Protein AF-A0A136KR38-F1 (afdb_monomer)

Radius of gyration: 10.47 Å; Cα contacts (8 Å, |Δi|>4): 26; chains: 1; bounding box: 20×21×27 Å

Secondary structure (DSSP, 8-state):
-TTHHHHHHHHHTTS--TTBTTB--TTSPPPHHHHHHHHHHHHT--

pLDDT: mean 90.77, std 3.67, range [76.56, 95.56]

Structure (mmCIF, N/CA/C/O backbone):
data_AF-A0A136KR38-F1
#
_entry.id   AF-A0A136KR38-F1
#
loop_
_atom_site.group_PDB
_atom_site.id
_atom_site.type_symbol
_atom_site.label_atom_id
_atom_site.label_alt_id
_atom_site.lab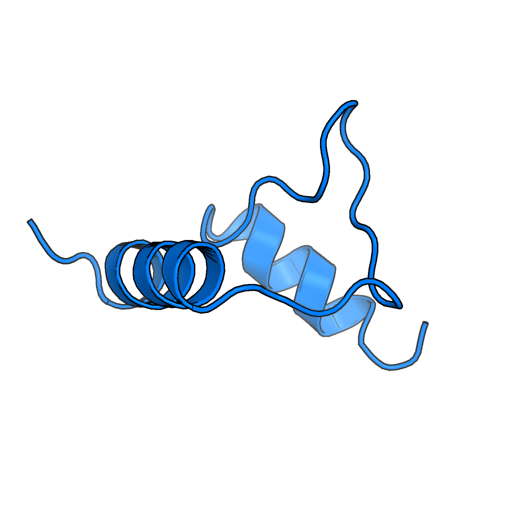el_comp_id
_atom_site.label_asym_id
_atom_site.label_entity_id
_atom_site.label_seq_id
_atom_site.pdbx_PDB_ins_code
_atom_site.Cartn_x
_atom_site.Cartn_y
_atom_site.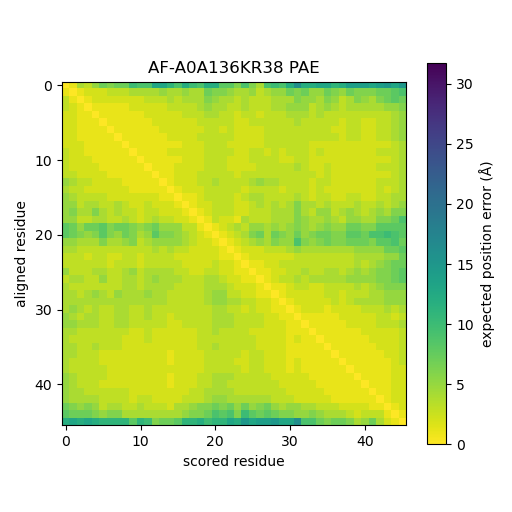Cartn_z
_atom_site.occupancy
_atom_site.B_iso_or_equiv
_atom_site.auth_seq_id
_atom_site.auth_comp_id
_atom_site.auth_asym_id
_atom_site.auth_atom_id
_atom_site.pdbx_PDB_model_num
ATOM 1 N N . HIS A 1 1 ? 3.093 -13.026 -11.894 1.00 76.56 1 HIS A N 1
ATOM 2 C CA . HIS A 1 1 ? 4.332 -12.744 -11.110 1.00 76.56 1 HIS A CA 1
ATOM 3 C C . HIS A 1 1 ? 4.330 -13.672 -9.894 1.00 76.56 1 HIS A C 1
ATOM 5 O O . HIS A 1 1 ? 3.251 -13.999 -9.441 1.00 76.56 1 HIS A O 1
ATOM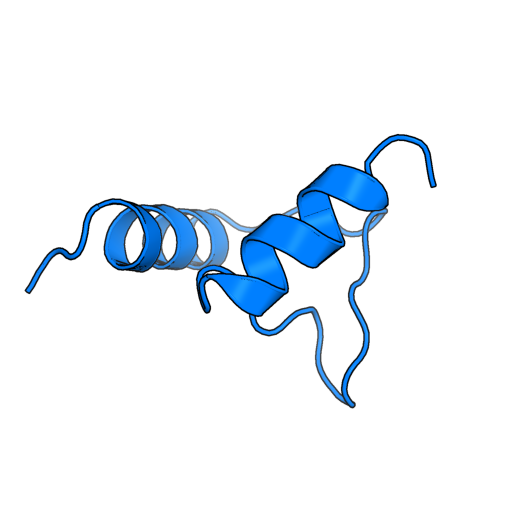 11 N N . TRP A 1 2 ? 5.461 -14.134 -9.343 1.00 87.56 2 TRP A N 1
ATOM 12 C CA . TRP A 1 2 ? 5.413 -15.098 -8.216 1.00 87.56 2 TRP A CA 1
ATOM 13 C C . TRP A 1 2 ? 4.695 -14.543 -6.968 1.00 87.56 2 TRP A C 1
ATOM 15 O O . TRP A 1 2 ? 4.153 -15.301 -6.176 1.00 87.56 2 TRP A O 1
ATOM 25 N N . ALA A 1 3 ? 4.686 -13.215 -6.814 1.00 89.50 3 ALA A N 1
ATOM 26 C CA . ALA A 1 3 ? 4.013 -12.503 -5.727 1.00 89.50 3 ALA A CA 1
ATOM 27 C C . ALA A 1 3 ? 2.585 -12.027 -6.070 1.00 89.50 3 ALA A C 1
ATOM 29 O O . ALA A 1 3 ? 2.031 -11.237 -5.321 1.00 89.50 3 ALA A O 1
ATOM 30 N N . GLU A 1 4 ? 2.021 -12.423 -7.213 1.00 90.56 4 GLU A N 1
ATOM 31 C CA . GLU A 1 4 ? 0.735 -11.911 -7.724 1.00 90.56 4 GLU A CA 1
ATOM 32 C C . GLU A 1 4 ? -0.418 -12.116 -6.742 1.00 90.56 4 GLU A C 1
ATOM 34 O O . GLU A 1 4 ? -1.011 -11.128 -6.320 1.00 90.56 4 GLU A O 1
ATOM 39 N N . ASP A 1 5 ? -0.622 -13.347 -6.269 1.00 93.50 5 ASP A N 1
ATOM 40 C CA . ASP A 1 5 ? -1.664 -13.663 -5.283 1.00 93.50 5 ASP A CA 1
ATOM 41 C C . ASP A 1 5 ? -1.543 -12.791 -4.021 1.00 93.50 5 ASP A C 1
ATOM 43 O O . ASP A 1 5 ? -2.528 -12.288 -3.489 1.00 93.50 5 ASP A O 1
ATOM 47 N N . TRP A 1 6 ? -0.313 -12.556 -3.556 1.00 92.06 6 TRP A N 1
ATOM 48 C CA . TRP A 1 6 ? -0.046 -11.726 -2.380 1.00 92.06 6 TRP A CA 1
ATOM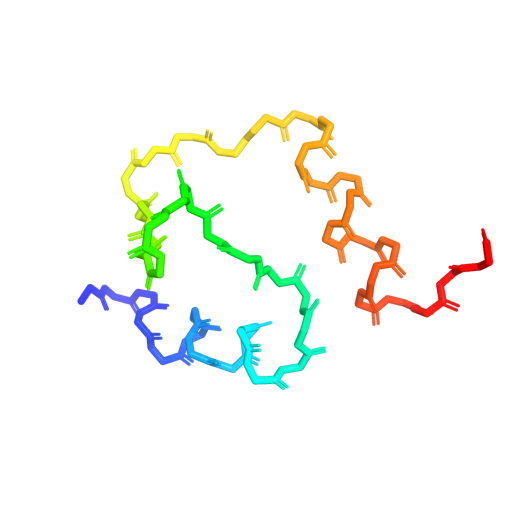 49 C C . TRP A 1 6 ? -0.326 -10.248 -2.645 1.00 92.06 6 TRP A C 1
ATOM 51 O O . TRP A 1 6 ? -0.864 -9.561 -1.785 1.00 92.06 6 TRP A O 1
ATOM 61 N N . ILE A 1 7 ? 0.024 -9.752 -3.831 1.00 91.75 7 ILE A N 1
ATOM 62 C CA . ILE A 1 7 ? -0.228 -8.367 -4.236 1.00 91.75 7 ILE A CA 1
ATOM 63 C C . ILE A 1 7 ? -1.732 -8.101 -4.303 1.00 91.75 7 ILE A C 1
ATOM 65 O O . ILE A 1 7 ? -2.177 -7.054 -3.834 1.00 91.75 7 ILE A O 1
ATOM 69 N N . GLU A 1 8 ? -2.511 -9.041 -4.841 1.00 92.38 8 GLU A N 1
ATOM 70 C CA . GLU A 1 8 ? -3.969 -8.925 -4.885 1.00 92.38 8 GLU A CA 1
ATOM 71 C C . GLU A 1 8 ? -4.569 -8.855 -3.482 1.00 92.38 8 GLU A C 1
ATOM 73 O O . GLU A 1 8 ? -5.377 -7.967 -3.215 1.00 92.38 8 GLU A O 1
ATOM 78 N N . GLN A 1 9 ? -4.129 -9.716 -2.558 1.00 93.94 9 GLN A N 1
ATOM 79 C CA . GLN A 1 9 ? -4.587 -9.659 -1.166 1.00 93.94 9 GLN A CA 1
ATOM 80 C C . GLN A 1 9 ? -4.230 -8.323 -0.500 1.00 93.94 9 GLN A C 1
ATOM 82 O O . GLN A 1 9 ? -5.098 -7.675 0.079 1.00 93.94 9 GLN A O 1
ATOM 87 N N . LEU A 1 10 ? -2.990 -7.847 -0.656 1.00 92.38 10 LEU A N 1
ATOM 88 C CA . LEU A 1 10 ? -2.571 -6.550 -0.113 1.00 92.38 10 LEU A CA 1
ATOM 89 C C . LEU A 1 10 ? -3.386 -5.382 -0.690 1.00 92.38 10 LEU A C 1
ATOM 91 O O . LEU A 1 10 ? -3.630 -4.397 0.008 1.00 92.38 10 LEU A O 1
ATOM 95 N N . ALA A 1 11 ? -3.791 -5.460 -1.957 1.00 92.62 11 ALA A N 1
ATOM 96 C CA . ALA A 1 11 ? -4.643 -4.452 -2.576 1.00 92.62 11 ALA A CA 1
ATOM 97 C C . ALA A 1 11 ? -6.087 -4.526 -2.048 1.00 92.62 11 ALA A C 1
ATOM 99 O O . ALA A 1 11 ? -6.681 -3.487 -1.758 1.00 92.62 11 ALA A O 1
ATOM 100 N N . LEU A 1 12 ? -6.636 -5.734 -1.876 1.00 93.44 12 LEU A N 1
ATOM 101 C CA . LEU A 1 12 ? -7.974 -5.964 -1.313 1.00 93.44 12 LEU A CA 1
ATOM 102 C C . LEU A 1 12 ? -8.086 -5.486 0.138 1.00 93.44 12 LEU A C 1
ATOM 104 O O . LEU A 1 12 ? -9.105 -4.913 0.520 1.00 93.44 12 LEU A O 1
ATOM 108 N N . GLU A 1 13 ? -7.031 -5.674 0.927 1.00 93.19 13 GLU A N 1
ATOM 109 C CA . GLU A 1 13 ? -6.936 -5.193 2.309 1.00 93.19 13 GLU A CA 1
ATOM 110 C C . GLU A 1 13 ? -6.636 -3.684 2.396 1.00 93.19 13 GLU A C 1
AT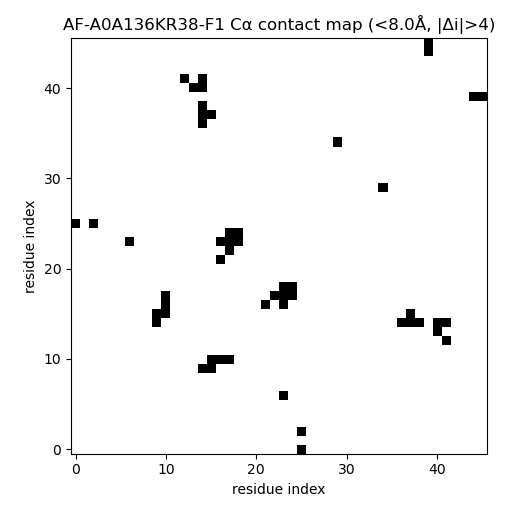OM 112 O O . GLU A 1 13 ? -6.603 -3.116 3.486 1.00 93.19 13 GLU A O 1
ATOM 117 N N . GLY A 1 14 ? -6.421 -3.008 1.261 1.00 91.62 14 GLY A N 1
ATOM 118 C CA . GLY A 1 14 ? -6.088 -1.582 1.218 1.00 91.62 14 GLY A CA 1
ATOM 119 C C . GLY A 1 14 ? -4.685 -1.256 1.741 1.00 91.62 14 GLY A C 1
ATOM 120 O O . GLY A 1 14 ? -4.378 -0.095 2.010 1.00 91.62 14 GLY A O 1
ATOM 121 N N . ILE A 1 15 ? -3.814 -2.259 1.873 1.00 93.38 15 ILE A N 1
ATOM 122 C CA . ILE A 1 15 ? -2.440 -2.093 2.357 1.00 93.38 15 ILE A CA 1
ATOM 123 C C . ILE A 1 15 ? -1.586 -1.380 1.309 1.00 93.38 15 ILE A C 1
ATOM 125 O O . ILE A 1 15 ? -0.762 -0.531 1.659 1.00 93.38 15 ILE A O 1
ATOM 129 N N . THR A 1 16 ? -1.805 -1.679 0.026 1.00 91.69 16 THR A N 1
ATOM 130 C CA . THR A 1 16 ? -1.081 -1.058 -1.087 1.00 91.69 16 THR A CA 1
ATOM 131 C C . THR A 1 16 ? -2.013 -0.462 -2.140 1.00 91.69 16 THR A C 1
ATOM 133 O O . THR A 1 16 ? -3.038 -1.041 -2.484 1.00 91.69 16 THR A O 1
ATOM 136 N N . SER A 1 17 ? -1.626 0.690 -2.691 1.00 87.88 17 SER A N 1
ATOM 137 C CA . SER A 1 17 ? -2.278 1.352 -3.833 1.00 87.88 17 SER A CA 1
ATOM 138 C C . SER A 1 17 ? -1.500 1.185 -5.148 1.00 87.88 17 SER A C 1
ATOM 140 O O . SER A 1 17 ? -1.891 1.727 -6.186 1.00 87.88 17 SER A O 1
ATOM 142 N N . GLY A 1 18 ? -0.400 0.424 -5.116 1.00 89.31 18 GLY A N 1
ATOM 143 C CA . GLY A 1 18 ? 0.472 0.200 -6.263 1.00 89.31 18 GLY A CA 1
ATOM 144 C C . GLY A 1 18 ? 1.348 1.400 -6.629 1.00 89.31 18 GLY A C 1
ATOM 145 O O . GLY A 1 18 ? 1.614 2.286 -5.821 1.00 89.31 18 GLY A O 1
ATOM 146 N N . CYS A 1 19 ? 1.848 1.403 -7.864 1.00 88.94 19 CYS A N 1
ATOM 147 C CA . CYS A 1 19 ? 2.743 2.440 -8.390 1.00 88.94 19 CYS A CA 1
ATOM 148 C C . CYS A 1 19 ? 2.004 3.548 -9.163 1.00 88.94 19 CYS A C 1
ATOM 150 O O . CYS A 1 19 ? 2.645 4.417 -9.751 1.00 88.94 19 CYS A O 1
ATOM 152 N N . GLY A 1 20 ? 0.667 3.534 -9.154 1.00 85.88 20 GLY A N 1
ATOM 153 C CA . GLY A 1 20 ? -0.186 4.509 -9.833 1.00 85.88 20 GLY A CA 1
ATOM 154 C C . GLY A 1 20 ? -0.922 3.938 -11.049 1.00 85.88 20 GLY A C 1
ATOM 155 O O . GLY A 1 20 ? -0.599 2.870 -11.568 1.00 85.88 20 GLY A O 1
ATOM 156 N N . GLY A 1 21 ? -1.969 4.645 -11.486 1.00 84.50 21 GLY A N 1
ATOM 157 C CA . GLY A 1 21 ? -2.776 4.248 -12.648 1.00 84.50 21 GLY A CA 1
ATOM 158 C C . GLY A 1 21 ? -3.517 2.913 -12.494 1.00 84.50 21 GLY A C 1
ATOM 159 O O . GLY A 1 21 ? -3.850 2.300 -13.500 1.00 84.50 21 GLY A O 1
ATOM 160 N N . GLY A 1 22 ? -3.735 2.447 -11.257 1.00 84.75 22 GLY A N 1
ATOM 161 C CA . GLY A 1 22 ? -4.347 1.145 -10.967 1.00 84.75 22 GLY A CA 1
ATOM 162 C C . GLY A 1 22 ? -3.402 -0.051 -11.115 1.00 84.75 22 GLY A C 1
ATOM 163 O O . GLY A 1 22 ? -3.856 -1.186 -11.028 1.00 84.75 22 GLY A O 1
ATOM 164 N N . ASN A 1 23 ? -2.102 0.182 -11.325 1.00 88.19 23 ASN A N 1
ATOM 165 C CA . ASN A 1 23 ? -1.116 -0.877 -11.513 1.00 88.19 23 ASN A CA 1
ATOM 166 C C . ASN A 1 23 ? -0.233 -1.067 -10.279 1.00 88.19 23 ASN A C 1
ATOM 168 O O . ASN A 1 23 ? 0.116 -0.112 -9.581 1.00 88.19 23 ASN A O 1
ATOM 172 N N . TYR A 1 24 ? 0.217 -2.303 -10.074 1.00 89.44 24 TYR A N 1
ATOM 173 C CA . TYR A 1 24 ? 1.285 -2.634 -9.137 1.00 89.44 24 TYR A CA 1
ATOM 174 C C . TYR A 1 24 ? 2.582 -2.916 -9.906 1.00 89.44 24 TYR A C 1
ATOM 176 O O . TYR A 1 24 ? 2.568 -3.630 -10.906 1.00 89.44 24 TYR A O 1
ATOM 184 N N . CYS A 1 25 ? 3.706 -2.361 -9.447 1.00 90.38 25 CYS A N 1
ATOM 185 C CA . CYS A 1 25 ? 5.017 -2.516 -10.083 1.00 90.38 25 CYS A CA 1
ATOM 186 C C . CYS A 1 25 ? 5.893 -3.468 -9.249 1.00 90.38 25 CYS A C 1
ATOM 188 O O . CYS A 1 25 ? 6.688 -3.002 -8.435 1.00 90.38 25 CYS A O 1
ATOM 190 N N . PRO A 1 26 ? 5.791 -4.798 -9.426 1.00 88.19 26 PRO A N 1
ATOM 191 C CA . PRO A 1 26 ? 6.414 -5.758 -8.514 1.00 88.19 26 PRO A CA 1
ATOM 192 C C . PRO A 1 26 ? 7.943 -5.827 -8.614 1.00 88.19 26 PRO A C 1
ATOM 194 O O . PRO A 1 26 ? 8.602 -6.263 -7.678 1.00 88.19 26 PRO A O 1
ATOM 197 N N . ASN A 1 27 ? 8.507 -5.383 -9.740 1.00 90.38 27 ASN A N 1
ATOM 198 C CA . ASN A 1 27 ? 9.954 -5.316 -9.949 1.00 90.38 27 ASN A CA 1
ATOM 199 C C . ASN A 1 27 ? 10.563 -3.991 -9.466 1.00 90.38 27 ASN A C 1
ATOM 201 O O . ASN A 1 27 ? 11.784 -3.843 -9.460 1.00 90.38 27 ASN A O 1
ATOM 205 N N . SER A 1 28 ? 9.732 -3.009 -9.104 1.00 89.94 28 SER A N 1
ATOM 206 C CA . SER A 1 28 ? 10.210 -1.745 -8.555 1.00 89.94 28 SER A CA 1
ATOM 207 C C . SER A 1 28 ? 10.492 -1.916 -7.062 1.00 89.94 28 SER A C 1
ATOM 209 O O . SER A 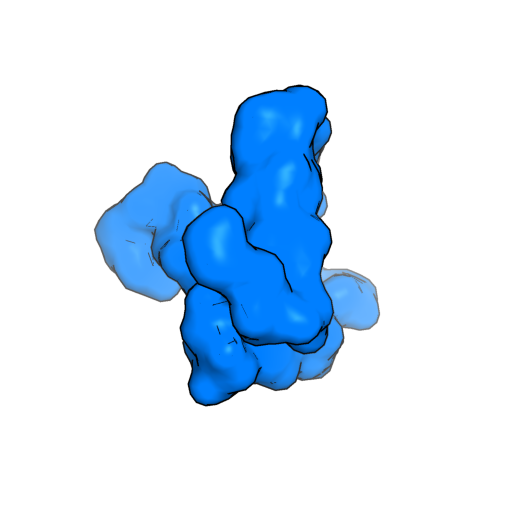1 28 ? 9.642 -2.440 -6.340 1.00 89.94 28 SER A O 1
ATOM 211 N N . PRO A 1 29 ? 11.664 -1.482 -6.570 1.00 89.56 29 PRO A N 1
ATOM 212 C CA . PRO A 1 29 ? 11.968 -1.570 -5.152 1.00 89.56 29 PRO A CA 1
ATOM 213 C C . PRO A 1 29 ? 11.021 -0.672 -4.353 1.00 89.56 29 PRO A C 1
ATOM 215 O O . PRO A 1 29 ? 10.841 0.500 -4.684 1.00 89.56 29 PRO A O 1
ATOM 218 N N . ALA A 1 30 ? 10.454 -1.221 -3.278 1.00 89.62 30 ALA A N 1
ATOM 219 C CA . ALA A 1 30 ? 9.719 -0.433 -2.302 1.00 89.62 30 ALA A CA 1
ATOM 220 C C . ALA A 1 30 ? 10.698 0.447 -1.516 1.00 89.62 30 ALA A C 1
ATOM 222 O O . ALA A 1 30 ? 11.703 -0.024 -0.973 1.00 89.62 30 ALA A O 1
ATOM 223 N N . THR A 1 31 ? 10.403 1.736 -1.458 1.00 93.81 31 THR A N 1
ATOM 224 C CA . THR A 1 31 ? 11.145 2.698 -0.642 1.00 93.81 31 THR A CA 1
ATOM 225 C C . THR A 1 31 ? 10.798 2.538 0.843 1.00 93.81 31 THR A C 1
ATOM 227 O O . THR A 1 31 ? 9.828 1.873 1.218 1.00 93.81 31 THR A O 1
ATOM 230 N N . ARG A 1 32 ? 11.609 3.130 1.728 1.00 93.88 32 ARG A N 1
ATOM 231 C CA . ARG A 1 32 ? 11.395 3.026 3.184 1.00 93.88 32 ARG A CA 1
ATOM 232 C C . ARG A 1 32 ? 10.093 3.698 3.624 1.00 93.88 32 ARG A C 1
ATOM 234 O O . ARG A 1 32 ? 9.433 3.197 4.527 1.00 93.88 32 ARG A O 1
ATOM 241 N N . ASP A 1 33 ? 9.739 4.806 2.990 1.00 92.94 33 ASP A N 1
ATOM 242 C CA . ASP A 1 33 ? 8.481 5.523 3.180 1.00 92.94 33 ASP A CA 1
ATOM 243 C C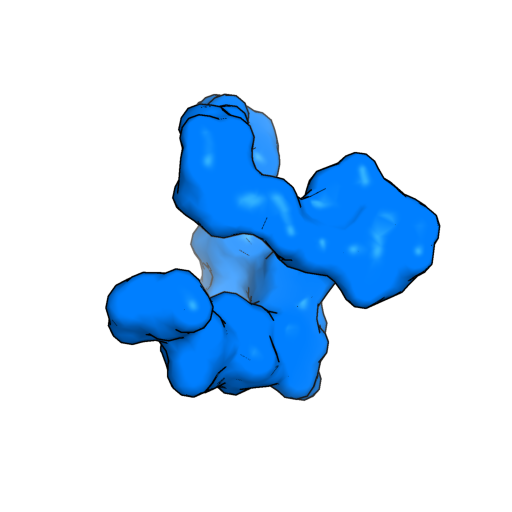 . ASP A 1 33 ? 7.282 4.697 2.698 1.00 92.94 33 ASP A C 1
ATOM 245 O O . ASP A 1 33 ? 6.313 4.559 3.441 1.00 92.94 33 ASP A O 1
ATOM 249 N N . GLN A 1 34 ? 7.372 4.042 1.536 1.00 92.00 34 GLN A N 1
ATOM 250 C CA . GLN A 1 34 ? 6.316 3.129 1.076 1.00 92.00 34 GLN A CA 1
ATOM 251 C C . GLN A 1 34 ? 6.120 1.939 2.025 1.00 92.00 34 GLN A C 1
ATOM 253 O O . GLN A 1 34 ? 4.987 1.585 2.346 1.00 92.00 34 GLN A O 1
ATOM 258 N N . MET A 1 35 ? 7.210 1.352 2.529 1.00 92.94 35 MET A N 1
ATOM 259 C CA . MET A 1 35 ? 7.119 0.264 3.506 1.00 92.94 35 MET A CA 1
ATOM 260 C C . MET A 1 35 ? 6.484 0.727 4.825 1.00 92.94 35 MET A C 1
ATOM 262 O O . MET A 1 35 ? 5.713 -0.016 5.426 1.00 92.94 35 MET A O 1
ATOM 266 N N . ALA A 1 36 ? 6.760 1.956 5.275 1.00 94.56 36 ALA A N 1
ATOM 267 C CA . ALA A 1 36 ? 6.117 2.501 6.469 1.00 94.56 36 ALA A CA 1
ATOM 268 C C . ALA A 1 36 ? 4.592 2.595 6.298 1.00 94.56 36 ALA A C 1
ATOM 270 O O . ALA A 1 36 ? 3.860 2.201 7.202 1.00 94.56 36 ALA A O 1
ATOM 271 N N . VAL A 1 37 ? 4.116 3.032 5.126 1.00 93.06 37 VAL A N 1
ATOM 272 C CA . VAL A 1 37 ? 2.678 3.059 4.806 1.00 93.06 37 VAL A CA 1
ATOM 273 C C . VAL A 1 37 ? 2.078 1.653 4.835 1.00 93.06 37 VAL A C 1
ATOM 275 O O . VAL A 1 37 ? 1.012 1.466 5.415 1.00 93.06 37 VAL A O 1
ATOM 278 N N . PHE A 1 38 ? 2.772 0.649 4.289 1.00 93.44 38 PHE A N 1
ATOM 279 C CA . PHE A 1 38 ? 2.288 -0.736 4.341 1.00 93.44 38 PHE A CA 1
ATOM 280 C C . PHE A 1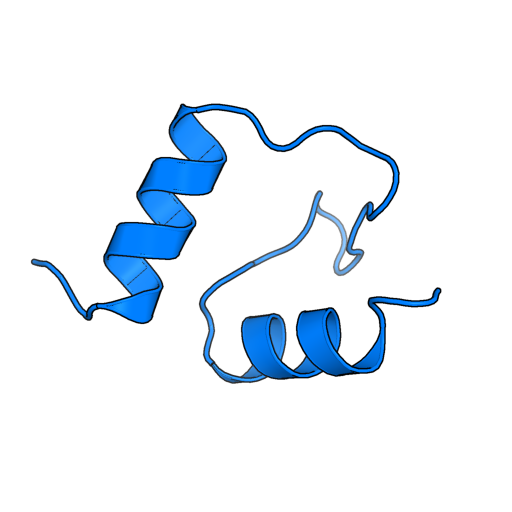 38 ? 2.125 -1.220 5.781 1.00 93.44 38 PHE A C 1
ATOM 282 O O . PHE A 1 38 ? 1.111 -1.828 6.104 1.00 93.44 38 PHE A O 1
ATOM 289 N N . LEU A 1 39 ? 3.085 -0.918 6.658 1.00 94.44 39 LEU A N 1
ATOM 290 C CA . LEU A 1 39 ? 3.009 -1.291 8.072 1.00 94.44 39 LEU A CA 1
ATOM 291 C C . LEU A 1 39 ? 1.876 -0.565 8.804 1.00 94.44 39 LEU A C 1
ATOM 293 O O . LEU A 1 39 ? 1.165 -1.196 9.580 1.00 94.44 39 LEU A O 1
ATOM 297 N N . VAL A 1 40 ? 1.689 0.733 8.551 1.00 95.56 40 VAL A N 1
ATOM 298 C CA . VAL A 1 40 ? 0.592 1.519 9.139 1.00 95.56 40 VAL A CA 1
ATOM 299 C C . VAL A 1 40 ? -0.762 0.943 8.731 1.00 95.56 40 VAL A C 1
ATOM 301 O O . VAL A 1 40 ? -1.595 0.689 9.600 1.00 95.56 40 VAL A O 1
ATOM 304 N N . ASN A 1 41 ? -0.951 0.660 7.441 1.00 93.81 41 ASN A N 1
ATOM 305 C CA . ASN A 1 41 ? -2.206 0.118 6.927 1.00 93.81 41 ASN A CA 1
ATOM 306 C C . ASN A 1 41 ? -2.449 -1.321 7.404 1.00 93.81 41 ASN A C 1
ATOM 308 O O . ASN A 1 41 ? -3.544 -1.634 7.858 1.00 93.81 41 ASN A O 1
ATOM 312 N N . ALA A 1 42 ? -1.428 -2.183 7.357 1.00 94.06 42 ALA A N 1
ATOM 313 C CA . ALA A 1 42 ? -1.553 -3.588 7.746 1.00 94.06 42 ALA A CA 1
ATOM 314 C C . ALA A 1 42 ? -1.832 -3.770 9.245 1.00 94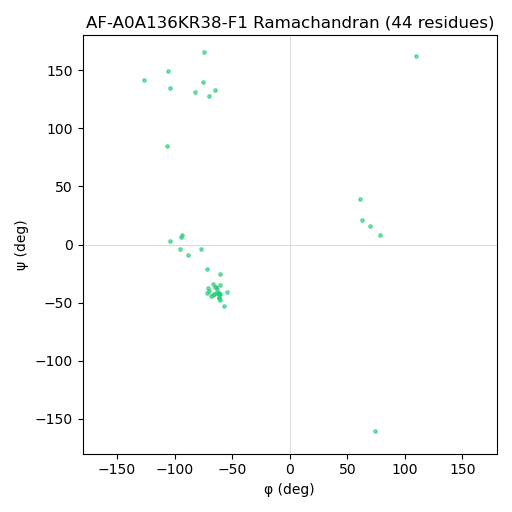.06 42 ALA A C 1
ATOM 316 O O . ALA A 1 42 ? -2.529 -4.701 9.641 1.00 94.06 42 ALA A O 1
ATOM 317 N N . LEU A 1 43 ? -1.278 -2.897 10.091 1.00 94.75 43 LEU A N 1
ATOM 318 C CA . LEU A 1 43 ? -1.445 -2.966 11.545 1.00 94.75 43 LEU A CA 1
ATOM 319 C C . LEU A 1 43 ? -2.578 -2.065 12.064 1.00 94.75 43 LEU A C 1
ATOM 321 O O . LEU A 1 43 ? -2.854 -2.087 13.263 1.00 94.75 43 LEU A O 1
ATOM 325 N N . GLY A 1 44 ? -3.224 -1.279 11.194 1.00 91.75 44 GLY A N 1
ATOM 326 C CA . GLY A 1 44 ? -4.285 -0.342 11.572 1.00 91.75 44 GLY A CA 1
ATOM 327 C C . GLY A 1 44 ? -3.811 0.735 12.550 1.00 91.75 44 GLY A C 1
ATOM 328 O O . GLY A 1 44 ? -4.514 1.048 13.512 1.00 91.75 44 GLY A O 1
ATOM 329 N N . LEU A 1 45 ? -2.594 1.250 12.351 1.00 90.31 45 LEU A N 1
ATOM 330 C CA . LEU A 1 45 ? -2.006 2.248 13.244 1.00 90.31 45 LEU A CA 1
ATOM 331 C C . LEU A 1 45 ? -2.647 3.632 13.013 1.00 90.31 45 LEU A C 1
ATOM 333 O O . LEU A 1 45 ? -2.903 3.981 11.859 1.00 90.31 45 LEU A O 1
ATOM 337 N N . PRO A 1 46 ? -2.915 4.399 14.088 1.00 81.12 46 PRO A N 1
ATOM 338 C CA . PRO A 1 46 ? -3.481 5.745 14.004 1.00 81.12 46 PRO A CA 1
ATOM 339 C C . PRO A 1 46 ? -2.496 6.789 13.464 1.00 81.12 46 PRO A C 1
ATOM 341 O O . PRO A 1 46 ? -1.266 6.599 13.620 1.00 81.12 46 PRO A O 1
#

Sequence (46 aa):
HWAEDWIEQLALEGITSGCGGGNYCPNSPATRDQMAVFLVNALGLP

Mean predicted aligned error: 3.26 Å

Solvent-accessible surface area (backbone atoms only — not comparable to full-atom values): 2912 Å² total; per-residue (Å²): 111,100,58,43,75,57,52,52,50,35,41,76,70,59,32,46,76,56,75,50,96,86,37,72,53,89,88,56,82,80,50,75,69,57,50,49,50,32,52,34,49,71,68,67,58,131

Foldseek 3Di:
DVCVVVVVVCVVLVLDCAPDPSDHDVPDDQDPVSVVSSVCSVVVPD